Protein AF-D3DHQ6-F1 (afdb_monomer)

Solvent-accessible surface area (backbone atoms only — not comparable to full-atom values): 9045 Å² total; per-residue (Å²): 130,84,83,64,78,50,23,64,58,45,39,56,44,53,74,78,39,76,49,57,73,56,15,63,75,69,73,45,56,48,70,57,54,53,16,21,33,40,56,86,89,40,94,65,40,42,88,37,70,62,33,52,50,49,56,51,40,49,58,39,32,78,78,39,47,70,58,33,47,52,53,49,45,51,56,37,45,78,71,77,45,82,73,78,76,78,85,64,87,63,77,69,50,69,68,55,52,52,45,54,52,56,53,44,57,59,56,70,66,43,90,86,61,62,66,70,58,56,52,49,54,51,50,54,51,52,52,53,51,52,51,54,52,50,53,52,52,50,51,51,52,55,50,55,54,58,74,66,57,76,83,89,75,132

Mean predicted aligned error: 17.27 Å

Radius of gyration: 26.69 Å; Cα contacts (8 Å, |Δi|>4): 77; chains: 1; bounding box: 51×72×63 Å

pLDDT: mean 81.31, std 16.17, range [40.0, 96.75]

Organism: Hydrogenobacter thermophilus (strain DSM 6534 / IAM 12695 / TK-6) (NCBI:txid608538)

Structure (mmCIF, N/CA/C/O backbone):
data_AF-D3DHQ6-F1
#
_entry.id   AF-D3DHQ6-F1
#
loop_
_atom_site.group_PDB
_atom_site.id
_atom_site.type_symbol
_atom_site.label_atom_id
_atom_site.label_alt_id
_atom_site.label_comp_id
_atom_site.label_asym_id
_atom_site.label_entity_id
_atom_site.label_seq_id
_atom_site.pdbx_PDB_ins_code
_atom_site.Cartn_x
_atom_site.Cartn_y
_atom_site.Cartn_z
_atom_site.occupancy
_atom_site.B_iso_or_equiv
_atom_site.auth_seq_id
_atom_site.auth_comp_id
_atom_site.auth_asym_id
_atom_site.auth_atom_id
_atom_site.pdbx_PDB_model_num
ATOM 1 N N . MET A 1 1 ? 8.116 10.281 10.985 1.00 50.19 1 MET A N 1
ATOM 2 C CA . MET A 1 1 ? 7.705 8.977 10.423 1.00 50.19 1 MET A CA 1
ATOM 3 C C . MET A 1 1 ? 8.887 8.385 9.677 1.00 50.19 1 MET A C 1
ATOM 5 O O . MET A 1 1 ? 9.577 9.142 9.006 1.00 50.19 1 MET A O 1
ATOM 9 N N . ARG A 1 2 ? 9.182 7.086 9.825 1.00 53.66 2 ARG A N 1
ATOM 10 C CA . ARG A 1 2 ? 10.141 6.427 8.921 1.00 53.66 2 ARG A CA 1
ATOM 11 C C . ARG A 1 2 ? 9.488 6.396 7.539 1.00 53.66 2 ARG A C 1
ATOM 13 O O . ARG A 1 2 ? 8.354 5.935 7.445 1.00 53.66 2 ARG A O 1
ATOM 20 N N . HIS A 1 3 ? 10.152 6.919 6.512 1.00 60.72 3 HIS A N 1
ATOM 21 C CA . HIS A 1 3 ? 9.640 6.802 5.150 1.00 60.72 3 HIS A CA 1
ATOM 22 C C . HIS A 1 3 ? 9.597 5.321 4.783 1.00 60.72 3 HIS A C 1
ATOM 24 O O . HIS A 1 3 ? 10.592 4.608 4.916 1.00 60.72 3 HIS A O 1
ATOM 30 N N . THR A 1 4 ? 8.415 4.843 4.403 1.00 72.19 4 THR A N 1
ATOM 31 C CA . THR A 1 4 ? 8.266 3.463 3.942 1.00 72.19 4 THR A CA 1
ATOM 32 C C . THR A 1 4 ? 8.754 3.421 2.503 1.00 72.19 4 THR A C 1
ATOM 34 O O . THR A 1 4 ? 8.250 4.175 1.677 1.00 72.19 4 THR A O 1
ATOM 37 N N . ASN A 1 5 ? 9.743 2.575 2.215 1.00 86.69 5 ASN A N 1
ATOM 38 C CA . ASN A 1 5 ? 10.349 2.460 0.894 1.00 86.69 5 ASN A CA 1
ATOM 39 C C . ASN A 1 5 ? 9.910 1.149 0.221 1.00 86.69 5 ASN A C 1
ATOM 41 O O . ASN A 1 5 ? 10.173 0.054 0.725 1.00 86.69 5 ASN A O 1
ATOM 45 N N . PHE A 1 6 ? 9.252 1.264 -0.932 1.00 94.06 6 PHE A N 1
ATOM 46 C CA . PHE A 1 6 ? 8.752 0.140 -1.729 1.00 94.06 6 PHE A CA 1
ATOM 47 C C . PHE A 1 6 ? 9.609 -0.165 -2.968 1.00 94.06 6 PHE A C 1
ATOM 49 O O . PHE A 1 6 ? 9.185 -0.928 -3.838 1.00 94.06 6 PHE A O 1
ATOM 56 N N . SER A 1 7 ? 10.837 0.356 -3.050 1.00 93.94 7 SER A N 1
ATOM 57 C CA . SER A 1 7 ? 11.773 0.095 -4.159 1.00 93.94 7 SER A CA 1
ATOM 58 C C . SER A 1 7 ? 12.027 -1.396 -4.402 1.00 93.94 7 SER A C 1
ATOM 60 O O . SER A 1 7 ? 12.178 -1.833 -5.548 1.00 93.94 7 SER A O 1
ATOM 62 N N . TRP A 1 8 ? 11.977 -2.210 -3.343 1.00 94.25 8 TRP A N 1
ATOM 63 C CA . TRP A 1 8 ? 12.098 -3.665 -3.420 1.00 94.25 8 TRP A CA 1
ATOM 64 C C . TRP A 1 8 ? 11.022 -4.312 -4.308 1.00 94.25 8 TRP A C 1
ATOM 66 O O . TRP A 1 8 ? 11.323 -5.281 -5.004 1.00 94.25 8 TRP A O 1
ATOM 76 N N . VAL A 1 9 ? 9.797 -3.767 -4.357 1.00 95.88 9 VAL A N 1
ATOM 77 C CA . VAL A 1 9 ? 8.705 -4.285 -5.205 1.00 95.88 9 VAL A CA 1
ATOM 78 C C . VAL A 1 9 ? 9.090 -4.165 -6.676 1.00 95.88 9 VAL A C 1
ATOM 80 O O . VAL A 1 9 ? 8.954 -5.112 -7.453 1.00 95.88 9 VAL A O 1
ATOM 83 N N . PH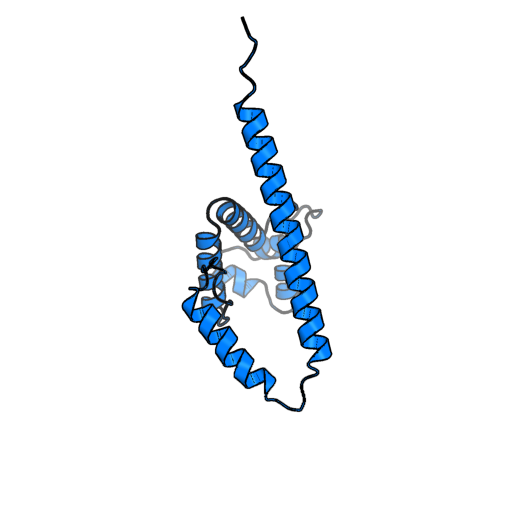E A 1 10 ? 9.621 -3.002 -7.054 1.00 95.69 10 PHE A N 1
ATOM 84 C CA . PHE A 1 10 ? 10.074 -2.732 -8.415 1.00 95.69 10 PHE A CA 1
ATOM 85 C C . PHE A 1 10 ? 11.306 -3.567 -8.754 1.00 95.69 10 PHE A C 1
ATOM 87 O O . PHE A 1 10 ? 11.374 -4.131 -9.843 1.00 95.69 10 PHE A O 1
ATOM 94 N N . ARG A 1 11 ? 12.243 -3.724 -7.814 1.00 95.50 11 ARG A N 1
ATOM 95 C CA . ARG A 1 11 ? 13.416 -4.595 -7.979 1.00 95.50 11 ARG A CA 1
ATOM 96 C C . ARG A 1 11 ? 13.016 -6.045 -8.246 1.00 95.50 11 ARG A C 1
ATOM 98 O O . ARG A 1 11 ? 13.505 -6.655 -9.194 1.00 95.50 11 ARG A O 1
ATOM 105 N N . GLU A 1 12 ? 12.086 -6.577 -7.459 1.00 96.75 12 GLU A N 1
ATOM 106 C CA . GLU A 1 12 ? 11.570 -7.937 -7.627 1.00 96.75 12 GLU A CA 1
ATOM 107 C C . GLU A 1 12 ? 10.810 -8.121 -8.943 1.00 96.75 12 GLU A C 1
ATOM 109 O O . GLU A 1 12 ? 10.980 -9.138 -9.623 1.00 96.75 12 GLU A O 1
ATOM 114 N N . PHE A 1 13 ? 10.013 -7.129 -9.343 1.00 96.38 13 PHE A N 1
ATOM 115 C CA . PHE A 1 13 ? 9.345 -7.143 -10.640 1.00 96.38 13 PHE A CA 1
ATOM 116 C C . PHE A 1 13 ? 10.362 -7.181 -11.787 1.00 96.38 13 PHE A C 1
ATOM 118 O O . PHE A 1 13 ? 10.269 -8.052 -12.654 1.00 96.38 13 PHE A O 1
ATOM 125 N N . LEU A 1 14 ? 11.362 -6.293 -11.764 1.00 96.12 14 LEU A N 1
ATOM 126 C CA . LEU A 1 14 ? 12.381 -6.173 -12.812 1.00 96.12 14 LEU A CA 1
ATOM 127 C C . LEU A 1 14 ? 13.326 -7.378 -12.881 1.00 96.12 14 LEU A C 1
ATOM 129 O O . LEU A 1 14 ? 13.849 -7.692 -13.948 1.00 96.12 14 LEU A O 1
ATOM 133 N N . ARG A 1 15 ? 13.500 -8.104 -11.771 1.00 95.94 15 ARG A N 1
ATOM 134 C CA . ARG A 1 15 ? 14.220 -9.385 -11.758 1.00 95.94 15 ARG A CA 1
ATOM 135 C C . ARG A 1 15 ? 13.514 -10.455 -12.594 1.00 95.94 15 ARG A C 1
ATOM 137 O O . ARG A 1 15 ? 14.170 -11.324 -13.160 1.00 95.94 15 ARG A O 1
ATOM 144 N N . LYS A 1 16 ? 12.179 -10.418 -12.651 1.00 96.38 16 LYS A N 1
ATOM 145 C CA . LYS A 1 16 ? 11.352 -11.450 -13.302 1.00 96.38 16 LYS A CA 1
ATOM 146 C C . LYS A 1 16 ? 10.784 -11.015 -14.652 1.00 96.38 16 LYS A C 1
ATOM 148 O O . LYS A 1 16 ? 10.389 -11.871 -15.446 1.00 96.38 16 LYS A O 1
ATOM 153 N N . LYS A 1 17 ? 10.656 -9.711 -14.896 1.00 96.12 17 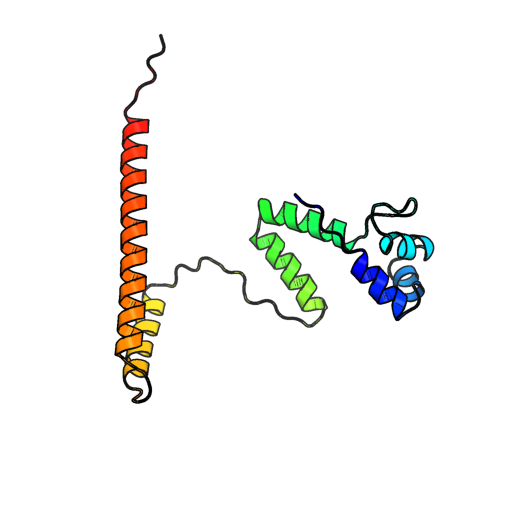LYS A N 1
ATOM 154 C CA . LYS A 1 17 ? 9.970 -9.117 -16.052 1.00 96.12 17 LYS A CA 1
ATOM 155 C C . LYS A 1 17 ? 10.724 -7.881 -16.547 1.00 96.12 17 LYS A C 1
ATOM 157 O O . LYS A 1 17 ? 11.394 -7.204 -15.785 1.00 96.12 17 LYS A O 1
ATOM 162 N N . SER A 1 18 ? 10.569 -7.559 -17.830 1.00 94.62 18 SER A N 1
ATOM 163 C CA . SER A 1 18 ? 11.038 -6.281 -18.390 1.00 94.62 18 SER A CA 1
ATOM 164 C C . SER A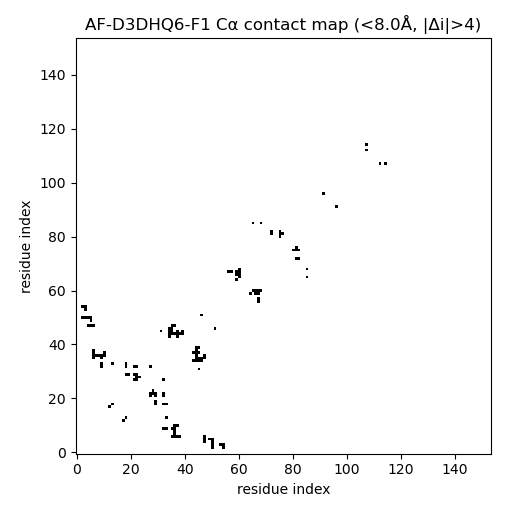 1 18 ? 10.295 -5.090 -17.749 1.00 94.62 18 SER A C 1
ATOM 166 O O . SER A 1 18 ? 9.141 -5.263 -17.354 1.00 94.62 18 SER A O 1
ATOM 168 N N . PRO A 1 19 ? 10.892 -3.881 -17.672 1.00 95.62 19 PRO A N 1
ATOM 169 C CA . PRO A 1 19 ? 10.207 -2.642 -17.262 1.00 95.62 19 PRO A CA 1
ATOM 170 C C . PRO A 1 19 ? 9.082 -2.201 -18.213 1.00 95.62 19 PRO A C 1
ATOM 172 O O . PRO A 1 19 ? 8.185 -1.458 -17.803 1.00 95.62 19 PRO A O 1
ATOM 175 N N . TYR A 1 20 ? 9.101 -2.650 -19.471 1.00 95.75 20 TYR A N 1
ATOM 176 C CA . TYR A 1 20 ? 8.184 -2.215 -20.529 1.00 95.75 20 TYR A CA 1
ATOM 177 C C . TYR A 1 20 ? 6.681 -2.276 -20.169 1.00 95.75 20 TYR A C 1
ATOM 179 O O . TYR A 1 20 ? 5.953 -1.321 -20.459 1.00 95.75 20 TYR A O 1
ATOM 187 N N . PRO A 1 21 ? 6.158 -3.328 -19.503 1.00 96.25 21 PRO A N 1
ATOM 188 C CA . PRO A 1 21 ? 4.743 -3.412 -19.141 1.00 96.25 21 PRO A CA 1
ATOM 189 C C . PRO A 1 21 ? 4.300 -2.344 -18.135 1.00 96.25 21 PRO A C 1
ATOM 191 O O . PRO A 1 21 ? 3.121 -1.992 -18.124 1.00 96.25 21 PRO A O 1
ATOM 194 N N . LEU A 1 22 ? 5.216 -1.853 -17.291 1.00 95.50 22 LEU A N 1
ATOM 195 C CA . LEU A 1 22 ? 4.962 -0.732 -16.384 1.00 95.50 22 LEU A CA 1
ATOM 196 C C . LEU A 1 22 ? 5.096 0.594 -17.132 1.00 95.50 22 LEU A C 1
ATOM 198 O O . LEU A 1 22 ? 4.210 1.437 -17.038 1.00 95.50 22 LEU A O 1
ATOM 202 N N . ALA A 1 23 ? 6.161 0.754 -17.919 1.00 95.75 23 ALA A N 1
ATOM 203 C CA . ALA A 1 23 ? 6.420 1.961 -18.701 1.00 95.75 23 ALA A CA 1
ATOM 204 C C . ALA A 1 23 ? 5.263 2.300 -19.659 1.00 95.75 23 ALA A C 1
ATOM 206 O O . ALA A 1 23 ? 4.740 3.414 -19.636 1.00 95.75 23 ALA A O 1
ATOM 207 N N . SER A 1 24 ? 4.803 1.319 -20.439 1.00 96.12 24 SER A N 1
ATOM 208 C CA . SER A 1 24 ? 3.703 1.483 -21.400 1.00 96.12 24 SER A CA 1
ATOM 209 C C . SER A 1 24 ? 2.373 1.835 -20.728 1.00 96.12 24 SER A C 1
ATOM 211 O O . SER A 1 24 ? 1.726 2.804 -21.119 1.00 96.12 24 SER A O 1
ATOM 213 N N . ARG A 1 25 ? 1.973 1.089 -19.690 1.00 95.62 25 ARG A N 1
ATOM 214 C CA . ARG A 1 25 ? 0.676 1.286 -19.018 1.00 95.62 25 ARG A CA 1
ATOM 215 C C . ARG A 1 25 ? 0.624 2.553 -18.174 1.00 95.62 25 ARG A C 1
ATOM 217 O O . ARG A 1 25 ? -0.424 3.182 -18.100 1.00 95.62 25 ARG A O 1
ATOM 224 N N . LEU A 1 26 ? 1.741 2.929 -17.553 1.00 94.56 26 LEU A N 1
ATOM 225 C CA . LEU A 1 26 ? 1.836 4.144 -16.741 1.00 94.56 26 LEU A CA 1
ATOM 226 C C . LEU A 1 26 ? 2.219 5.380 -17.566 1.00 94.56 26 LEU A C 1
ATOM 228 O O . LEU A 1 26 ? 2.309 6.469 -17.002 1.00 94.56 26 LEU A O 1
ATOM 232 N N . GLN A 1 27 ? 2.465 5.224 -18.874 1.00 95.56 27 GLN A N 1
ATOM 233 C CA . GLN A 1 27 ? 2.955 6.283 -19.764 1.00 95.56 27 GLN A CA 1
ATOM 234 C C . GLN A 1 27 ? 4.216 6.968 -19.202 1.00 95.56 27 GLN A C 1
ATOM 236 O O . GLN A 1 27 ? 4.327 8.195 -19.129 1.00 95.56 27 GLN A O 1
ATOM 241 N N . ARG A 1 28 ? 5.174 6.151 -18.752 1.00 96.12 28 ARG A N 1
ATOM 242 C CA . ARG A 1 28 ? 6.463 6.578 -18.189 1.00 96.12 28 ARG A CA 1
ATOM 243 C C . ARG A 1 28 ? 7.618 5.970 -18.974 1.00 96.12 28 ARG A C 1
ATOM 245 O O . ARG A 1 28 ? 7.452 4.984 -19.680 1.00 96.12 28 ARG A O 1
ATOM 252 N N . SER A 1 29 ? 8.808 6.551 -18.837 1.00 96.25 29 SER A N 1
ATOM 253 C CA . SER A 1 29 ? 10.018 5.977 -19.428 1.00 96.25 29 SER A CA 1
ATOM 254 C C . SER A 1 29 ? 10.511 4.782 -18.612 1.00 96.25 29 SER A C 1
ATOM 256 O O . SER A 1 29 ? 10.437 4.786 -17.384 1.00 96.25 29 SER A O 1
ATOM 258 N N . GLU A 1 30 ? 11.090 3.780 -19.276 1.00 95.88 30 GLU A N 1
ATOM 259 C CA . GLU A 1 30 ? 11.704 2.629 -18.595 1.00 95.88 30 GLU A CA 1
ATOM 260 C C . GLU A 1 30 ? 12.821 3.055 -17.635 1.00 95.88 30 GLU A C 1
ATOM 262 O O . GLU A 1 30 ? 12.952 2.493 -16.551 1.00 95.88 30 GLU A O 1
ATOM 267 N N . LYS A 1 31 ? 13.565 4.118 -17.976 1.00 95.88 31 LYS A N 1
ATOM 268 C CA . LYS A 1 31 ? 14.575 4.722 -17.094 1.00 95.88 31 LYS A CA 1
ATOM 269 C C . LYS A 1 31 ? 13.983 5.148 -15.747 1.00 95.88 31 LYS A C 1
ATOM 271 O O . LYS A 1 31 ? 14.635 4.978 -14.722 1.00 95.88 31 LYS A O 1
ATOM 276 N N . LEU A 1 32 ? 12.763 5.689 -15.741 1.00 96.25 32 LEU A N 1
ATOM 277 C CA . LEU A 1 32 ? 12.082 6.051 -14.500 1.00 96.25 32 LEU A CA 1
ATOM 278 C C . LEU A 1 32 ? 11.666 4.805 -13.706 1.00 96.25 32 LEU A C 1
ATOM 280 O O . LEU A 1 32 ? 11.808 4.798 -12.489 1.00 96.25 32 LEU A O 1
ATOM 284 N N . ILE A 1 33 ? 11.227 3.739 -14.384 1.00 96.38 33 ILE A N 1
ATOM 285 C CA . ILE A 1 33 ? 10.896 2.466 -13.725 1.00 96.38 33 ILE A CA 1
ATOM 286 C C . ILE A 1 33 ? 12.134 1.871 -13.038 1.00 96.38 33 ILE A C 1
ATOM 288 O O . ILE A 1 33 ? 12.052 1.443 -11.890 1.00 96.38 33 ILE A O 1
ATOM 292 N N . TYR A 1 34 ? 13.297 1.897 -13.698 1.00 95.94 34 TYR A N 1
ATOM 293 C CA . TYR A 1 34 ? 14.559 1.478 -13.081 1.00 95.94 34 TYR A CA 1
ATOM 294 C C . TYR A 1 34 ? 14.925 2.341 -11.877 1.00 95.94 34 TYR A C 1
ATOM 296 O O . TYR A 1 34 ? 15.317 1.803 -10.844 1.00 95.94 34 TYR A O 1
ATOM 304 N N . ALA A 1 35 ? 14.755 3.659 -11.980 1.00 96.31 35 ALA A N 1
ATOM 305 C CA . ALA A 1 35 ? 15.033 4.579 -10.884 1.00 96.31 35 ALA A CA 1
ATOM 306 C C . ALA A 1 35 ? 14.199 4.284 -9.622 1.00 96.31 35 ALA A C 1
ATOM 308 O O . ALA A 1 35 ? 14.708 4.449 -8.516 1.00 96.31 35 ALA A O 1
ATOM 309 N N . TRP A 1 36 ? 12.964 3.791 -9.777 1.00 96.12 36 TRP A N 1
ATOM 310 C CA . TRP A 1 36 ? 12.113 3.358 -8.658 1.00 96.12 36 TRP A CA 1
ATOM 311 C C . TRP A 1 36 ? 12.603 2.091 -7.949 1.00 96.12 36 TRP A C 1
ATOM 313 O O . TRP A 1 36 ? 12.191 1.833 -6.826 1.00 96.12 36 TRP A O 1
ATOM 323 N N . SER A 1 37 ? 13.468 1.292 -8.578 1.00 94.94 37 SER A N 1
ATOM 324 C CA . SER A 1 37 ? 14.028 0.067 -7.979 1.00 94.94 37 SER A CA 1
ATOM 325 C C . SER A 1 37 ? 15.341 0.279 -7.215 1.00 94.94 37 SER A C 1
ATOM 327 O O . SER A 1 37 ? 15.826 -0.642 -6.546 1.00 94.94 37 SER A O 1
ATOM 329 N N . MET A 1 38 ? 15.917 1.478 -7.333 1.00 93.94 38 MET A N 1
ATOM 330 C CA . MET A 1 38 ? 17.195 1.838 -6.724 1.00 93.94 38 MET A CA 1
ATOM 331 C C . MET A 1 38 ? 17.016 2.177 -5.243 1.00 93.94 38 MET A C 1
ATOM 333 O O . MET A 1 38 ? 16.016 2.788 -4.865 1.00 93.94 38 MET A O 1
ATOM 337 N N . ASP A 1 39 ? 18.005 1.816 -4.430 1.00 89.44 39 ASP A N 1
ATOM 338 C CA . ASP A 1 39 ? 18.091 2.218 -3.022 1.00 89.44 39 ASP A CA 1
ATOM 339 C C . ASP A 1 39 ? 18.312 3.738 -2.885 1.00 89.44 39 ASP A C 1
ATOM 341 O O . ASP A 1 39 ? 18.760 4.389 -3.829 1.00 89.44 39 ASP A O 1
ATOM 345 N N . GLU A 1 40 ? 17.959 4.32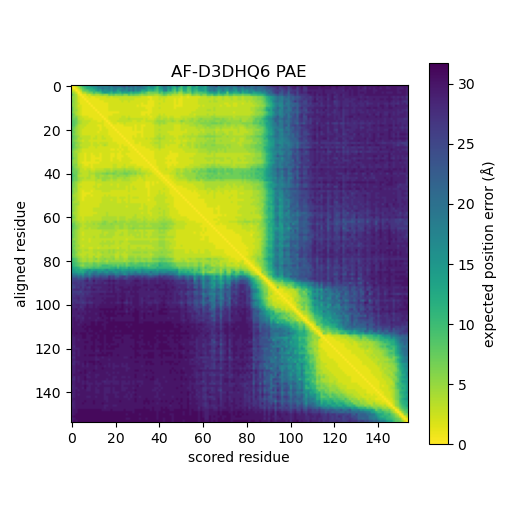3 -1.736 1.00 87.06 40 GLU A N 1
ATOM 346 C CA . GLU A 1 40 ? 17.971 5.785 -1.510 1.00 87.06 40 GLU A CA 1
ATOM 347 C C . GLU A 1 40 ? 19.361 6.430 -1.592 1.00 87.06 40 GLU A C 1
ATOM 349 O O . GLU A 1 40 ? 19.479 7.614 -1.906 1.00 87.06 40 GLU A O 1
ATOM 354 N N . ASP A 1 41 ? 20.413 5.659 -1.337 1.00 89.25 41 ASP A N 1
ATOM 355 C CA . ASP A 1 41 ? 21.814 6.061 -1.455 1.00 89.25 41 ASP A CA 1
ATOM 356 C C . ASP A 1 41 ? 22.299 6.127 -2.915 1.00 89.25 41 ASP A C 1
ATOM 358 O O . ASP A 1 41 ? 23.363 6.680 -3.204 1.00 89.25 41 ASP A O 1
ATOM 362 N N . ASN A 1 42 ? 21.515 5.608 -3.863 1.00 90.62 42 ASN A N 1
ATOM 363 C CA . ASN A 1 42 ? 21.860 5.628 -5.275 1.00 90.62 42 ASN A CA 1
ATOM 364 C C . ASN A 1 42 ? 21.581 7.008 -5.913 1.00 90.62 42 ASN A C 1
ATOM 366 O O . ASN A 1 42 ? 20.470 7.529 -5.806 1.00 90.62 42 ASN A O 1
ATOM 370 N N . PRO A 1 43 ? 22.512 7.583 -6.700 1.00 91.00 43 PRO A N 1
ATOM 371 C CA . PRO A 1 43 ? 22.321 8.894 -7.338 1.00 91.00 43 PRO A CA 1
ATOM 372 C C . PRO A 1 43 ? 21.188 8.933 -8.377 1.00 91.00 43 PRO A C 1
ATOM 374 O O . PRO A 1 43 ? 20.704 10.007 -8.739 1.00 91.00 43 PRO A O 1
ATOM 377 N N . PHE A 1 44 ? 20.761 7.775 -8.881 1.00 90.69 44 PHE A N 1
ATOM 378 C CA . PHE A 1 44 ? 19.633 7.650 -9.800 1.00 90.69 44 PHE A CA 1
ATOM 379 C C . PHE A 1 44 ? 18.323 7.314 -9.094 1.00 90.69 44 PHE A C 1
ATOM 381 O O . PHE A 1 44 ? 17.311 7.156 -9.781 1.00 90.69 44 PHE A O 1
ATOM 388 N N . HIS A 1 45 ? 18.321 7.220 -7.762 1.00 92.69 45 HIS A N 1
ATOM 389 C CA . HIS A 1 45 ? 17.116 6.976 -6.990 1.00 92.69 45 HIS A CA 1
ATOM 390 C C . HIS A 1 45 ? 16.048 8.017 -7.305 1.00 92.69 45 HIS A C 1
ATOM 392 O O . HIS A 1 45 ? 16.277 9.233 -7.324 1.00 92.69 45 HIS A O 1
ATOM 398 N N . ARG A 1 46 ? 14.841 7.519 -7.551 1.00 93.62 46 ARG A N 1
ATOM 399 C CA . ARG A 1 46 ? 13.636 8.334 -7.598 1.00 93.62 46 ARG A CA 1
ATOM 400 C C . ARG A 1 46 ? 12.613 7.678 -6.702 1.00 93.62 46 ARG A C 1
ATOM 402 O O . ARG A 1 46 ? 12.415 6.469 -6.772 1.00 93.62 46 ARG A O 1
ATOM 409 N N . ARG A 1 47 ? 11.921 8.509 -5.928 1.00 92.00 47 ARG A N 1
ATOM 410 C CA . ARG A 1 47 ? 10.826 8.062 -5.081 1.00 92.00 47 ARG A CA 1
ATOM 411 C C . ARG A 1 47 ? 9.784 7.328 -5.920 1.00 92.00 47 ARG A C 1
ATOM 413 O O . ARG A 1 47 ? 9.311 7.855 -6.933 1.00 92.00 47 ARG A O 1
ATOM 420 N N . ASP A 1 48 ? 9.460 6.114 -5.502 1.00 93.94 48 ASP A N 1
ATOM 421 C CA . ASP A 1 48 ? 8.511 5.265 -6.199 1.00 93.94 48 ASP A CA 1
ATOM 422 C C . ASP A 1 48 ? 7.054 5.648 -5.859 1.00 93.94 48 ASP A C 1
ATOM 424 O O . ASP A 1 48 ? 6.778 6.237 -4.803 1.00 93.94 48 ASP A O 1
ATOM 428 N N . PRO A 1 49 ? 6.097 5.348 -6.755 1.00 94.50 49 PRO A N 1
ATOM 429 C CA . PRO A 1 49 ? 4.709 5.748 -6.565 1.00 94.50 49 PRO A CA 1
ATOM 430 C C . PRO A 1 49 ? 4.014 5.031 -5.399 1.00 94.50 49 PRO A C 1
ATOM 432 O O . PRO A 1 49 ? 3.067 5.594 -4.854 1.00 94.50 49 PRO A O 1
ATOM 435 N N . LEU A 1 50 ? 4.461 3.838 -4.983 1.00 94.81 50 LEU A N 1
ATOM 436 C CA . LEU A 1 50 ? 3.852 3.121 -3.855 1.00 94.81 50 LEU A CA 1
ATOM 437 C C . LEU A 1 50 ? 4.231 3.779 -2.527 1.00 94.81 50 LEU A C 1
ATOM 439 O O . LEU A 1 50 ? 3.361 3.999 -1.689 1.00 94.81 50 LEU A O 1
ATOM 443 N N . SER A 1 51 ? 5.487 4.199 -2.376 1.00 93.88 51 SER A N 1
ATOM 444 C CA . SER A 1 51 ? 5.940 4.987 -1.222 1.00 93.88 51 SER A CA 1
ATOM 445 C C . SER A 1 51 ? 5.238 6.343 -1.132 1.00 93.88 51 SER A C 1
ATOM 447 O O . SER A 1 51 ? 4.986 6.854 -0.044 1.00 93.88 51 SER A O 1
ATOM 449 N N . TYR A 1 52 ? 4.917 6.966 -2.269 1.00 92.69 52 TYR A N 1
ATOM 450 C CA . TYR A 1 52 ? 4.119 8.196 -2.277 1.00 92.69 52 TYR A CA 1
ATOM 451 C C . TYR A 1 52 ? 2.653 7.942 -1.892 1.00 92.69 52 TYR A C 1
ATOM 453 O O . TYR A 1 52 ? 2.083 8.685 -1.092 1.00 92.69 52 TYR A O 1
ATOM 461 N N . ALA A 1 53 ? 2.048 6.877 -2.426 1.00 94.25 53 ALA A N 1
ATOM 462 C CA . ALA A 1 53 ? 0.677 6.496 -2.101 1.00 94.25 53 ALA A CA 1
ATOM 463 C C . ALA A 1 53 ? 0.523 6.115 -0.621 1.00 94.25 53 ALA A C 1
ATOM 465 O O . ALA A 1 53 ? -0.447 6.527 0.008 1.00 94.25 53 ALA A O 1
ATOM 466 N N . MET A 1 54 ? 1.493 5.394 -0.051 1.00 94.44 54 MET A N 1
ATOM 467 C CA . MET A 1 54 ? 1.490 5.014 1.362 1.00 94.44 54 MET A CA 1
ATOM 468 C C . MET A 1 54 ? 1.573 6.234 2.278 1.00 94.44 54 MET A C 1
ATOM 470 O O . MET A 1 54 ? 0.734 6.373 3.159 1.00 94.44 54 MET A O 1
ATOM 474 N N . ASP A 1 55 ? 2.519 7.149 2.048 1.00 93.38 55 ASP A N 1
ATOM 475 C CA . ASP A 1 55 ? 2.614 8.376 2.852 1.00 93.38 55 ASP A CA 1
ATOM 476 C C . ASP A 1 55 ? 1.326 9.212 2.741 1.00 93.38 55 ASP A C 1
ATOM 478 O O . ASP A 1 55 ? 0.850 9.753 3.735 1.00 93.38 55 ASP A O 1
ATOM 482 N N . THR A 1 56 ? 0.713 9.263 1.553 1.00 93.81 56 THR A N 1
ATOM 483 C CA . THR A 1 56 ? -0.582 9.935 1.355 1.00 93.81 56 THR A CA 1
ATOM 484 C C . THR A 1 56 ? -1.693 9.267 2.169 1.00 93.81 56 THR A C 1
ATOM 486 O O . THR A 1 56 ? -2.452 9.950 2.855 1.00 93.81 56 THR A O 1
ATOM 489 N N . LEU A 1 57 ? -1.786 7.935 2.126 1.00 94.62 57 LEU A N 1
ATOM 490 C CA . LEU A 1 57 ? -2.768 7.173 2.900 1.00 94.62 57 LEU A CA 1
ATOM 491 C C . LEU A 1 57 ? -2.538 7.294 4.407 1.00 94.62 57 LEU A C 1
ATOM 493 O O . LEU A 1 57 ? -3.517 7.348 5.142 1.00 94.62 57 LEU A O 1
ATOM 497 N N . LEU A 1 58 ? -1.286 7.377 4.864 1.00 94.00 58 LEU A N 1
ATOM 498 C CA . LEU A 1 58 ? -0.955 7.614 6.269 1.00 94.00 58 LEU A CA 1
ATOM 499 C C . LEU A 1 58 ? -1.457 8.982 6.735 1.00 94.00 58 LEU A C 1
ATOM 501 O O . LEU A 1 58 ? -2.125 9.050 7.760 1.00 94.00 58 LEU A O 1
ATOM 505 N N . ILE A 1 59 ? -1.224 10.042 5.955 1.00 93.69 59 ILE A N 1
ATOM 506 C CA . ILE A 1 59 ? -1.746 11.383 6.266 1.00 93.69 59 ILE A CA 1
ATOM 507 C C . ILE A 1 59 ? -3.280 11.362 6.332 1.00 93.69 59 ILE A C 1
ATOM 509 O O . ILE A 1 59 ? -3.872 11.910 7.257 1.00 93.69 59 ILE A O 1
ATOM 513 N N . ILE A 1 60 ? -3.944 10.703 5.375 1.00 93.62 60 ILE A N 1
ATOM 514 C CA . ILE A 1 60 ? -5.408 10.558 5.410 1.00 93.62 60 ILE A CA 1
ATOM 515 C C . ILE A 1 60 ? -5.832 9.770 6.650 1.00 93.62 60 ILE A C 1
ATOM 517 O O . ILE A 1 60 ? -6.783 10.167 7.309 1.00 93.62 60 ILE A O 1
ATOM 521 N N . HIS A 1 61 ? -5.135 8.688 6.990 1.00 92.50 61 HIS A N 1
ATOM 522 C CA . HIS A 1 61 ? -5.466 7.843 8.133 1.00 92.50 61 HIS A CA 1
ATOM 523 C C . HIS A 1 61 ? -5.367 8.593 9.465 1.00 92.50 61 HIS A C 1
ATOM 525 O O . HIS A 1 61 ? -6.228 8.415 10.322 1.00 92.50 61 HIS A O 1
ATOM 531 N N . GLU A 1 62 ? -4.368 9.462 9.622 1.00 93.62 62 GLU A N 1
ATOM 532 C CA . GLU A 1 62 ? -4.204 10.289 10.824 1.00 93.62 62 GLU A CA 1
ATOM 533 C C . GLU A 1 62 ? -5.385 11.239 11.065 1.00 93.62 62 GLU A C 1
ATOM 535 O O . GLU A 1 62 ? -5.693 11.561 12.213 1.00 93.62 62 GLU A O 1
ATOM 540 N N . HIS A 1 63 ? -6.059 11.680 10.001 1.00 92.56 63 HIS A N 1
ATOM 541 C CA . HIS A 1 63 ? -7.163 12.637 10.088 1.00 92.56 63 HIS A CA 1
ATOM 542 C C . HIS A 1 63 ? -8.555 12.007 9.915 1.00 92.56 63 HIS A C 1
ATOM 544 O O . HIS A 1 63 ? -9.524 12.525 10.465 1.00 92.56 63 HIS A O 1
ATOM 550 N N . MET A 1 64 ? -8.664 10.933 9.131 1.00 92.75 64 MET A N 1
ATOM 551 C CA . MET A 1 64 ? -9.902 10.271 8.699 1.00 92.75 64 MET A CA 1
ATOM 552 C C . MET A 1 64 ? -9.640 8.771 8.433 1.00 92.75 64 MET A C 1
ATOM 554 O O . MET A 1 64 ? -9.538 8.334 7.274 1.00 92.75 64 MET A O 1
ATOM 558 N N . PRO A 1 65 ? -9.487 7.952 9.485 1.00 89.31 65 PRO A N 1
ATOM 559 C CA . PRO A 1 65 ? -9.058 6.559 9.360 1.00 89.31 65 PRO A CA 1
ATOM 560 C C . PRO A 1 65 ? -10.057 5.678 8.592 1.00 89.31 65 PRO A C 1
ATOM 562 O O . PRO A 1 65 ? -9.644 4.797 7.833 1.00 89.31 65 PRO A O 1
ATOM 565 N N . GLU A 1 66 ? -11.356 5.961 8.687 1.00 90.62 66 GLU A N 1
ATOM 566 C CA . GLU A 1 66 ? -12.412 5.290 7.927 1.00 90.62 66 GLU A CA 1
ATOM 567 C C . GLU A 1 66 ? -12.299 5.540 6.416 1.00 90.62 66 GLU A C 1
ATOM 569 O O . GLU A 1 66 ? -12.572 4.644 5.611 1.00 90.62 66 GLU A O 1
ATOM 574 N N . LEU A 1 67 ? -11.865 6.739 6.013 1.00 92.75 67 LEU A N 1
ATOM 575 C CA . LEU A 1 67 ? -11.661 7.078 4.607 1.00 92.75 67 LEU A CA 1
ATOM 576 C C . LEU A 1 67 ? -10.422 6.369 4.052 1.00 92.75 67 LEU A C 1
ATOM 578 O O . LEU A 1 67 ? -10.481 5.798 2.961 1.00 92.75 67 LEU A O 1
ATOM 582 N N . ALA A 1 68 ? -9.330 6.345 4.823 1.00 92.94 68 ALA A N 1
ATOM 583 C CA . ALA A 1 68 ? -8.132 5.585 4.472 1.00 92.94 68 ALA A CA 1
ATOM 584 C C . ALA A 1 68 ? -8.442 4.087 4.321 1.00 92.94 68 ALA A C 1
ATOM 586 O O . ALA A 1 68 ? -8.009 3.458 3.354 1.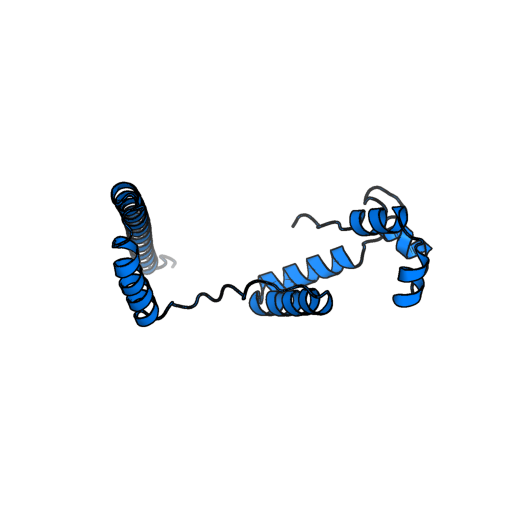00 92.94 68 ALA A O 1
ATOM 587 N N . TYR A 1 69 ? -9.252 3.526 5.223 1.00 91.75 69 TYR A N 1
ATOM 588 C CA . TYR A 1 69 ? -9.680 2.135 5.124 1.00 91.75 69 TYR A CA 1
ATOM 589 C C . TYR A 1 69 ? -10.534 1.870 3.877 1.00 91.75 69 TYR A C 1
ATOM 591 O O . TYR A 1 69 ? -10.288 0.892 3.175 1.00 91.75 69 TYR A O 1
ATOM 599 N N . ARG A 1 70 ? -11.501 2.738 3.544 1.00 93.19 70 ARG A N 1
ATOM 600 C CA . ARG A 1 70 ? -12.296 2.584 2.308 1.00 93.19 70 ARG A CA 1
ATOM 601 C C . ARG A 1 70 ? -11.418 2.603 1.058 1.00 93.19 70 ARG A C 1
ATOM 603 O O . ARG A 1 70 ? -11.623 1.785 0.164 1.00 93.19 70 ARG A O 1
ATOM 610 N N . ALA A 1 71 ? -10.422 3.488 1.015 1.00 94.75 71 ALA A N 1
ATOM 611 C CA . ALA A 1 71 ? -9.462 3.535 -0.084 1.00 94.75 71 ALA A CA 1
ATOM 612 C C . ALA A 1 71 ? -8.650 2.230 -0.185 1.00 94.75 71 ALA A C 1
ATOM 614 O O . ALA A 1 71 ? -8.513 1.671 -1.274 1.00 94.75 71 ALA A O 1
ATOM 615 N N . LEU A 1 72 ? -8.169 1.697 0.945 1.00 94.25 72 LEU A N 1
ATOM 616 C CA . LEU A 1 72 ? -7.493 0.395 0.989 1.00 94.25 72 LEU A CA 1
ATOM 617 C C . LEU A 1 72 ? -8.414 -0.740 0.529 1.00 94.25 72 LEU A C 1
ATOM 619 O O . LEU A 1 72 ? -8.005 -1.567 -0.284 1.00 94.25 72 LEU A O 1
ATOM 623 N N . GLN A 1 73 ? -9.663 -0.762 0.991 1.00 93.69 73 GLN A N 1
ATOM 624 C CA . GLN A 1 73 ? -10.653 -1.760 0.596 1.00 93.69 73 GLN A CA 1
ATOM 625 C C . GLN A 1 73 ? -10.902 -1.739 -0.915 1.00 93.69 73 GLN A C 1
ATOM 627 O O . GLN A 1 73 ? -10.979 -2.800 -1.536 1.00 93.69 73 GLN A O 1
ATOM 632 N N . GLU A 1 74 ? -10.975 -0.556 -1.527 1.00 94.31 74 GLU A N 1
ATOM 633 C CA . GLU A 1 74 ? -11.121 -0.424 -2.976 1.00 94.31 74 GLU A CA 1
ATOM 634 C C . GLU A 1 74 ? -9.883 -0.937 -3.731 1.00 94.31 74 GLU A C 1
ATOM 636 O O . GLU A 1 74 ? -10.028 -1.689 -4.698 1.00 94.31 74 GLU A O 1
ATOM 641 N N . ILE A 1 75 ? -8.670 -0.592 -3.280 1.00 94.38 75 ILE A N 1
ATOM 642 C CA . ILE A 1 75 ? -7.412 -1.083 -3.876 1.00 94.38 75 ILE A CA 1
ATOM 643 C C . ILE A 1 75 ? -7.366 -2.614 -3.839 1.00 94.38 75 ILE A C 1
ATOM 645 O O . ILE A 1 75 ? -7.103 -3.261 -4.853 1.00 94.38 75 ILE A O 1
ATOM 649 N N . VAL A 1 76 ? -7.643 -3.188 -2.672 1.00 93.94 76 VAL A N 1
ATOM 650 C CA . VAL A 1 76 ? -7.576 -4.629 -2.414 1.00 93.94 76 VAL A CA 1
ATOM 651 C C . VAL A 1 76 ? -8.658 -5.370 -3.215 1.00 93.94 76 VAL A C 1
ATOM 653 O O . VAL A 1 76 ? -8.352 -6.365 -3.872 1.00 93.94 76 VAL A O 1
ATOM 656 N N . SER A 1 77 ? -9.876 -4.823 -3.282 1.00 93.56 77 SER A N 1
ATOM 657 C CA . SER A 1 77 ? -10.980 -5.352 -4.097 1.00 93.56 77 SER A CA 1
ATOM 658 C C . SER A 1 77 ? -10.643 -5.393 -5.592 1.00 93.56 77 SER A C 1
ATOM 660 O O . SER A 1 77 ? -10.842 -6.418 -6.247 1.00 93.56 77 SER A O 1
ATOM 662 N N . ARG A 1 78 ? -10.033 -4.329 -6.140 1.00 93.50 78 ARG A N 1
ATOM 663 C CA . ARG A 1 78 ? -9.583 -4.295 -7.548 1.00 93.50 78 ARG A CA 1
ATOM 664 C C . ARG A 1 78 ? -8.511 -5.340 -7.868 1.00 93.50 78 ARG A C 1
ATOM 666 O O . ARG A 1 78 ? -8.349 -5.706 -9.030 1.00 93.50 78 ARG A O 1
ATOM 673 N N . LEU A 1 79 ? -7.783 -5.809 -6.857 1.00 93.62 79 LEU A N 1
ATOM 674 C CA . LEU A 1 79 ? -6.779 -6.866 -6.973 1.00 93.62 79 LEU A CA 1
ATOM 675 C C . LEU A 1 79 ? -7.347 -8.273 -6.699 1.00 93.62 79 LEU A C 1
ATOM 677 O O . LEU A 1 79 ? -6.600 -9.244 -6.786 1.00 93.62 79 LEU A O 1
ATOM 681 N N . GLY A 1 80 ? -8.647 -8.397 -6.406 1.00 93.12 80 GLY A N 1
ATOM 682 C CA . GLY A 1 80 ? -9.319 -9.674 -6.134 1.00 93.12 80 GLY A CA 1
ATOM 683 C C . GLY A 1 80 ? -9.197 -10.165 -4.689 1.00 93.12 80 GLY A C 1
ATOM 684 O O . GLY A 1 80 ? -9.548 -11.305 -4.395 1.00 93.12 80 GLY A O 1
ATOM 685 N N . TYR A 1 81 ? -8.707 -9.323 -3.785 1.00 93.00 81 TYR A N 1
ATOM 686 C CA . TYR A 1 81 ? -8.576 -9.630 -2.366 1.00 93.00 81 TYR A CA 1
ATOM 687 C C . TYR A 1 81 ? -9.747 -9.031 -1.569 1.00 93.00 81 TYR A C 1
ATOM 689 O O . TYR A 1 81 ? -10.433 -8.112 -2.023 1.00 93.00 81 TYR A O 1
ATOM 697 N N . ARG A 1 82 ? -9.952 -9.511 -0.338 1.00 89.75 82 ARG A N 1
ATOM 698 C CA . ARG A 1 82 ? -10.960 -8.987 0.592 1.00 89.75 82 ARG A CA 1
ATOM 699 C C . ARG A 1 82 ? -10.296 -8.624 1.916 1.00 89.75 82 ARG A C 1
ATOM 701 O O . ARG A 1 82 ? -9.659 -9.474 2.524 1.00 89.75 82 ARG A O 1
ATOM 708 N N . LEU A 1 83 ? -10.460 -7.374 2.348 1.00 85.12 83 LEU A N 1
ATOM 709 C CA . LEU A 1 83 ? -10.112 -6.971 3.711 1.00 85.12 83 LEU A CA 1
ATOM 710 C C . LEU A 1 83 ? -11.209 -7.414 4.680 1.00 85.12 83 LEU A C 1
ATOM 712 O O . LEU A 1 83 ? -12.395 -7.401 4.332 1.00 85.12 83 LEU A O 1
ATOM 716 N N . GLU A 1 84 ? -10.807 -7.761 5.900 1.00 83.56 84 GLU A N 1
ATOM 717 C CA . GLU A 1 84 ? -11.732 -7.848 7.028 1.00 83.56 84 GLU A CA 1
ATOM 718 C C . GLU A 1 84 ? -12.416 -6.500 7.235 1.00 83.56 84 GLU A C 1
ATOM 720 O O . GLU A 1 84 ? -11.750 -5.485 7.019 1.00 83.56 84 GLU A O 1
ATOM 725 N N . PRO A 1 85 ? -13.708 -6.471 7.617 1.00 77.38 85 PRO A N 1
ATOM 726 C CA . PRO A 1 85 ? -14.461 -5.236 7.809 1.00 77.38 85 PRO A CA 1
ATOM 727 C C . PRO A 1 85 ? -13.698 -4.241 8.679 1.00 77.38 85 PRO A C 1
ATOM 729 O O . PRO A 1 85 ? -13.010 -4.647 9.613 1.00 77.38 85 PRO A O 1
ATOM 732 N N . TYR A 1 86 ? -13.840 -2.942 8.386 1.00 72.81 86 TYR A N 1
ATOM 733 C CA . TYR A 1 86 ? -13.260 -1.908 9.239 1.00 72.81 86 TYR A CA 1
ATOM 734 C C . TYR A 1 86 ? -13.675 -2.204 10.678 1.00 72.81 86 TYR A C 1
ATOM 736 O O . TYR A 1 86 ? -14.877 -2.422 10.885 1.00 72.81 86 TYR A O 1
ATOM 744 N N . PRO A 1 87 ? -12.743 -2.214 11.648 1.00 65.44 87 PRO A N 1
ATOM 745 C CA . PRO A 1 87 ? -13.102 -2.261 13.049 1.00 65.44 87 PRO A CA 1
ATOM 746 C C . PRO A 1 87 ? -13.805 -0.943 13.367 1.00 65.44 87 PRO A C 1
ATOM 748 O O . PRO A 1 87 ? -13.217 0.029 13.829 1.00 65.44 87 PRO A O 1
ATOM 751 N N . ALA A 1 88 ? -15.093 -0.884 13.045 1.00 60.19 88 ALA A N 1
ATOM 752 C CA . ALA A 1 88 ? -15.984 -0.011 13.751 1.00 60.19 88 ALA A CA 1
ATOM 753 C C . ALA A 1 88 ? -15.901 -0.484 15.199 1.00 60.19 88 ALA A C 1
ATOM 755 O O . ALA A 1 88 ? -16.079 -1.675 15.464 1.00 60.19 88 ALA A O 1
ATOM 756 N N . GLU A 1 89 ? -15.662 0.435 16.128 1.00 50.38 89 GLU A N 1
ATOM 757 C CA . GLU A 1 89 ? -16.211 0.291 17.469 1.00 50.38 89 GLU A CA 1
ATOM 758 C C . GLU A 1 89 ? -17.735 0.183 17.297 1.00 50.38 89 GLU A C 1
ATOM 760 O O . GLU A 1 89 ? -18.485 1.144 17.441 1.00 50.38 89 GLU A O 1
ATOM 765 N N . ARG A 1 90 ? -18.220 -0.984 16.866 1.00 49.56 90 ARG A N 1
ATOM 766 C CA . ARG A 1 90 ? -19.582 -1.375 17.146 1.00 49.56 90 ARG A CA 1
ATOM 767 C C . ARG A 1 90 ? -19.568 -1.530 18.651 1.00 49.56 90 ARG A C 1
ATOM 769 O O . ARG A 1 90 ? -18.957 -2.459 19.170 1.00 49.56 90 ARG A O 1
ATOM 776 N N . GLU A 1 91 ? -20.224 -0.606 19.344 1.00 47.66 91 GLU A N 1
ATOM 777 C CA . GLU A 1 91 ? -20.934 -0.991 20.553 1.00 47.66 91 GLU A CA 1
ATOM 778 C C . GLU A 1 91 ? -21.738 -2.227 20.158 1.00 47.66 91 GLU A C 1
ATOM 780 O O . GLU A 1 91 ? -22.738 -2.117 19.446 1.00 47.66 91 GLU A O 1
ATOM 785 N N . VAL A 1 92 ? -21.222 -3.411 20.491 1.00 52.72 92 VAL A N 1
ATOM 786 C CA . VAL A 1 92 ? -21.959 -4.653 20.308 1.00 52.72 92 VAL A CA 1
ATOM 787 C C . VAL A 1 92 ? -23.228 -4.435 21.124 1.00 52.72 92 VAL A C 1
ATOM 789 O O . VAL A 1 92 ? -23.128 -4.198 22.335 1.00 52.72 92 VAL A O 1
ATOM 792 N N . PRO A 1 93 ? -24.416 -4.380 20.492 1.00 59.59 93 PRO A N 1
ATOM 793 C CA . PRO A 1 93 ? -25.647 -4.151 21.217 1.00 59.59 93 PRO A CA 1
ATOM 794 C C . PRO A 1 93 ? -25.704 -5.161 22.353 1.00 59.59 93 PRO A C 1
ATOM 796 O O . PRO A 1 93 ? -25.436 -6.339 22.133 1.00 59.59 93 PRO A O 1
ATOM 799 N N . PHE A 1 94 ? -26.088 -4.736 23.555 1.00 54.12 94 PHE A N 1
ATOM 800 C CA . PHE A 1 94 ? -26.182 -5.643 24.705 1.00 54.12 94 PHE A CA 1
ATOM 801 C C . PHE A 1 94 ? -26.982 -6.918 24.380 1.00 54.12 94 PHE A C 1
ATOM 803 O O . PHE A 1 94 ? -26.710 -7.980 24.911 1.00 54.12 94 PHE A O 1
ATOM 810 N N . LYS A 1 95 ? -27.926 -6.835 23.436 1.00 62.03 95 LYS A N 1
ATOM 811 C CA . LYS A 1 95 ? -28.691 -7.970 22.916 1.00 62.03 95 LYS A CA 1
ATOM 812 C C . LYS A 1 95 ? -27.867 -8.984 22.103 1.00 62.03 95 LYS A C 1
ATOM 814 O O . LYS A 1 95 ? -28.171 -10.166 22.178 1.00 62.03 95 LYS A O 1
ATOM 819 N N . GLU A 1 96 ? -26.878 -8.543 21.327 1.00 65.62 96 GLU A N 1
ATOM 820 C CA . GLU A 1 96 ? -25.924 -9.432 20.643 1.00 65.62 96 GLU A CA 1
ATOM 821 C C . GLU A 1 96 ? -24.960 -10.055 21.658 1.00 65.62 96 GLU A C 1
ATOM 823 O O . GLU A 1 96 ? -24.774 -11.261 21.613 1.00 65.62 96 GLU A O 1
ATOM 828 N N . ILE A 1 97 ? -24.499 -9.292 22.660 1.00 62.44 97 ILE A N 1
ATOM 829 C CA . ILE A 1 97 ? -23.710 -9.827 23.789 1.00 62.44 97 ILE A CA 1
ATOM 830 C C . ILE A 1 97 ? -24.501 -10.897 24.555 1.00 62.44 97 ILE A C 1
ATOM 832 O O . ILE A 1 97 ? -23.981 -11.960 24.856 1.00 62.44 97 ILE A O 1
ATOM 836 N N . LEU A 1 98 ? -25.778 -10.643 24.859 1.00 58.84 98 LEU A N 1
ATOM 837 C CA . LEU A 1 98 ? -26.646 -11.622 25.518 1.00 58.84 98 LEU A CA 1
ATOM 838 C C . LEU A 1 98 ? -26.865 -12.870 24.664 1.00 58.84 98 LEU A C 1
ATOM 840 O O . LEU A 1 98 ? -27.017 -13.953 25.214 1.00 58.84 98 LEU A O 1
ATOM 844 N N . LYS A 1 99 ? -26.905 -12.721 23.337 1.00 69.12 99 LYS A N 1
ATOM 845 C CA . LYS A 1 99 ? -27.038 -13.854 22.428 1.00 69.12 99 LYS A CA 1
ATOM 846 C C . LYS A 1 99 ? -25.747 -14.670 22.387 1.00 69.12 99 LYS A C 1
ATOM 848 O O . LYS A 1 99 ? -25.823 -15.873 22.536 1.00 69.12 99 LYS A O 1
ATOM 853 N N . GLU A 1 100 ? -24.590 -14.023 22.284 1.00 62.28 100 GLU A N 1
ATOM 854 C CA . GLU A 1 100 ? -23.285 -14.691 22.369 1.00 62.28 100 GLU A CA 1
ATOM 855 C C . GLU A 1 100 ? -23.076 -15.378 23.726 1.00 62.28 100 GLU A C 1
ATOM 857 O O . GLU A 1 100 ? -22.537 -16.474 23.766 1.00 62.28 100 GLU A O 1
ATOM 862 N N . LEU A 1 101 ? -23.560 -14.794 24.829 1.00 59.28 101 LEU A N 1
ATOM 863 C CA . LEU A 1 101 ? -23.549 -15.438 26.150 1.00 59.28 101 LEU A CA 1
ATOM 864 C C . LEU A 1 101 ? -24.493 -16.647 26.227 1.00 59.28 101 LEU A C 1
ATOM 866 O O . LEU A 1 101 ? -24.158 -17.641 26.860 1.00 59.28 101 LEU A O 1
ATOM 870 N N . ASN A 1 102 ? -25.659 -16.571 25.587 1.00 61.06 102 ASN A N 1
ATOM 871 C CA . ASN A 1 102 ? -26.615 -17.677 25.530 1.00 61.06 102 ASN A CA 1
ATOM 872 C C . ASN A 1 102 ? -26.138 -18.799 24.585 1.00 61.06 102 ASN A C 1
ATOM 874 O O . ASN A 1 102 ? -26.389 -19.970 24.838 1.00 61.06 102 ASN A O 1
ATOM 878 N N . ASP A 1 103 ? -25.417 -18.448 23.521 1.00 59.44 103 ASP A N 1
ATOM 879 C CA . ASP A 1 103 ? -24.768 -19.396 22.612 1.00 59.44 103 ASP A CA 1
ATOM 880 C C . ASP A 1 103 ? -23.496 -19.995 23.274 1.00 59.44 103 ASP A C 1
ATOM 882 O O . ASP A 1 103 ? -23.147 -21.148 23.034 1.00 59.44 103 ASP A O 1
ATOM 886 N N . ALA A 1 104 ? -22.832 -19.262 24.181 1.00 56.00 104 ALA A N 1
ATOM 887 C CA . ALA A 1 104 ? -21.763 -19.784 25.039 1.00 56.00 104 ALA A CA 1
ATOM 888 C C . ALA A 1 104 ? -22.285 -20.754 26.116 1.00 56.00 104 ALA A C 1
ATOM 890 O O . ALA A 1 104 ? -21.587 -21.704 26.457 1.00 56.00 104 ALA A O 1
ATOM 891 N N . GLU A 1 105 ? -23.517 -20.577 26.611 1.00 53.06 105 GLU A N 1
ATOM 892 C CA . GLU A 1 105 ? -24.193 -21.589 27.441 1.00 53.06 105 GLU A CA 1
ATOM 893 C C . GLU A 1 105 ? -24.370 -22.921 26.695 1.00 53.06 105 GLU A C 1
ATOM 895 O O . GLU A 1 105 ? -24.229 -23.967 27.318 1.00 53.06 105 GLU A O 1
ATOM 900 N N . GLU A 1 106 ? -24.608 -22.908 25.376 1.00 53.97 106 GLU A N 1
ATOM 901 C CA . GLU A 1 106 ? -24.623 -24.126 24.546 1.00 53.97 106 GLU A CA 1
ATOM 902 C C . GLU A 1 106 ? -23.218 -24.729 24.356 1.00 53.97 106 GLU A C 1
ATOM 904 O O . GLU A 1 106 ? -23.083 -25.950 24.332 1.00 53.97 106 GLU A O 1
ATOM 909 N N . ALA A 1 107 ? -22.166 -23.905 24.280 1.00 51.84 107 ALA A N 1
ATOM 910 C CA . ALA A 1 107 ? -20.775 -24.368 24.177 1.00 51.84 107 ALA A CA 1
ATOM 911 C C . ALA A 1 107 ? -20.215 -24.943 25.496 1.00 51.84 107 ALA A C 1
ATOM 913 O O . ALA A 1 107 ? -19.346 -25.809 25.468 1.00 51.84 107 ALA A O 1
ATOM 914 N N . LEU A 1 108 ? -20.743 -24.520 26.651 1.00 48.78 108 LEU A N 1
ATOM 915 C CA . LEU A 1 108 ? -20.430 -25.099 27.969 1.00 48.78 108 LEU A CA 1
ATOM 916 C C . LEU A 1 108 ? -21.022 -26.510 28.174 1.00 48.78 108 LEU A C 1
ATOM 918 O O . LEU A 1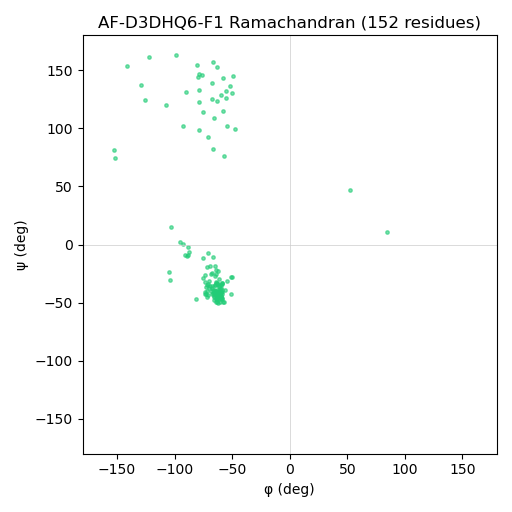 108 ? -20.739 -27.149 29.187 1.00 48.78 108 LEU A O 1
ATOM 922 N N . VAL A 1 109 ? -21.860 -26.989 27.245 1.00 53.81 109 VAL A N 1
ATOM 923 C CA . VAL A 1 109 ? -22.410 -28.359 27.228 1.00 53.81 109 VAL A CA 1
ATOM 924 C C . VAL A 1 109 ? -21.482 -29.331 26.481 1.00 53.81 109 VAL A C 1
ATOM 926 O O . VAL A 1 109 ? -21.703 -30.540 26.528 1.00 53.81 109 VAL A O 1
ATOM 929 N N . ASP A 1 110 ? -20.443 -28.831 25.807 1.00 51.41 110 ASP A N 1
ATOM 930 C CA . ASP A 1 110 ? -19.484 -29.662 2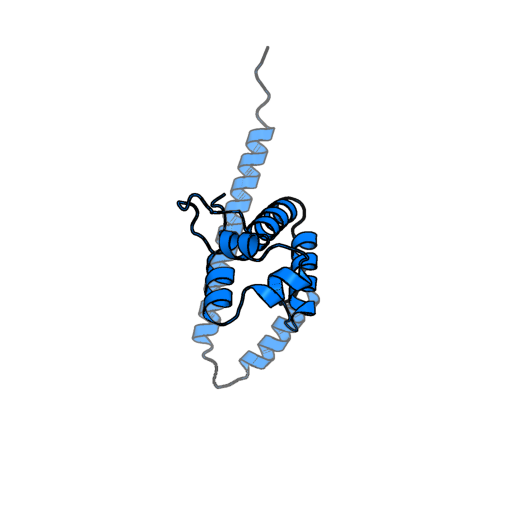5.080 1.00 51.41 110 ASP A CA 1
ATOM 931 C C . ASP A 1 110 ? -18.526 -30.361 26.066 1.00 51.41 110 ASP A C 1
ATOM 933 O O . ASP A 1 110 ? -17.753 -29.713 26.772 1.00 51.41 110 ASP A O 1
ATOM 937 N N . GLU A 1 111 ? -18.593 -31.696 26.146 1.00 55.59 111 GLU A N 1
ATOM 938 C CA . GLU A 1 111 ? -17.847 -32.517 27.122 1.00 55.59 111 GLU A CA 1
ATOM 939 C C . GLU A 1 111 ? -16.317 -32.492 26.907 1.00 55.59 111 GLU A C 1
ATOM 941 O O . GLU A 1 111 ? -15.568 -32.943 27.776 1.00 55.59 111 GLU A O 1
ATOM 946 N N . ASP A 1 112 ? -15.854 -31.947 25.776 1.00 58.03 112 ASP A N 1
ATOM 947 C CA . ASP A 1 112 ? -14.438 -31.836 25.405 1.00 58.03 112 ASP A CA 1
ATOM 948 C C . ASP A 1 112 ? -13.764 -30.530 25.891 1.00 58.03 112 ASP A C 1
ATOM 950 O O . ASP A 1 112 ? -12.535 -30.420 25.824 1.00 58.03 112 ASP A O 1
ATOM 954 N N . ASN A 1 113 ? -14.522 -29.548 26.404 1.00 56.53 113 ASN A N 1
ATOM 955 C CA . ASN A 1 113 ? -13.974 -28.277 26.899 1.00 56.53 113 ASN A CA 1
ATOM 956 C C . ASN A 1 113 ? -13.616 -28.337 28.394 1.00 56.53 113 ASN A C 1
ATOM 958 O O . ASN A 1 113 ? -14.407 -28.741 29.249 1.00 56.53 113 ASN A O 1
ATOM 962 N N . SER A 1 114 ? -12.407 -27.884 28.738 1.00 68.06 114 SER A N 1
ATOM 963 C CA . SER A 1 114 ? -11.974 -27.780 30.133 1.00 68.06 114 SER A CA 1
ATOM 964 C C . SER A 1 114 ? -12.572 -26.533 30.782 1.00 68.06 114 SER A C 1
ATOM 966 O O . SER A 1 114 ? -12.024 -25.437 30.683 1.00 68.06 114 SER A O 1
ATOM 968 N N . ILE A 1 115 ? -13.664 -26.720 31.525 1.00 63.97 115 ILE A N 1
ATOM 969 C CA . ILE A 1 115 ? -14.341 -25.676 32.318 1.00 63.97 115 ILE A CA 1
ATOM 970 C C . ILE A 1 115 ? -13.359 -24.904 33.229 1.00 63.97 115 ILE A C 1
ATOM 972 O O . ILE A 1 115 ? -13.580 -23.736 33.548 1.00 63.97 115 ILE A O 1
ATOM 976 N N . GLU A 1 116 ? -12.260 -25.538 33.650 1.00 68.94 116 GLU A N 1
ATOM 977 C CA . GLU A 1 116 ? -11.207 -24.914 34.461 1.00 68.94 116 GLU A CA 1
ATOM 978 C C . GLU A 1 116 ? -10.397 -23.858 33.690 1.00 68.94 116 GLU A C 1
ATOM 980 O O . GLU A 1 116 ? -10.006 -22.843 34.273 1.00 68.94 116 GLU A O 1
ATOM 985 N N . GLU A 1 117 ? -10.149 -24.069 32.395 1.00 68.75 117 GLU A N 1
ATOM 986 C CA . GLU A 1 117 ? -9.463 -23.091 31.542 1.00 68.75 117 GLU A CA 1
ATOM 987 C C . GLU A 1 117 ? -10.388 -21.914 31.220 1.00 68.75 117 GLU A C 1
ATOM 989 O O . GLU A 1 117 ? -9.980 -20.762 31.380 1.00 68.75 117 GLU A O 1
ATOM 994 N N . ASP A 1 118 ? -11.657 -22.192 30.918 1.00 68.62 118 ASP A N 1
ATOM 995 C CA . ASP A 1 118 ? -12.668 -21.160 30.662 1.00 68.62 118 ASP A CA 1
ATOM 996 C C . ASP A 1 118 ? -12.875 -20.249 31.886 1.00 68.62 118 ASP A C 1
ATOM 998 O O . ASP A 1 118 ? -12.910 -19.020 31.774 1.00 68.62 118 ASP A O 1
ATOM 1002 N N . LEU A 1 119 ? -12.945 -20.828 33.092 1.00 73.00 119 LEU A N 1
ATOM 1003 C CA . LEU A 1 119 ? -13.024 -20.068 34.346 1.00 73.00 119 LEU A CA 1
ATOM 1004 C C . LEU A 1 119 ? -11.823 -19.140 34.531 1.00 73.00 119 LEU A C 1
ATOM 1006 O O . LEU A 1 119 ? -11.981 -17.993 34.959 1.00 73.00 119 LEU A O 1
ATOM 1010 N N . LYS A 1 120 ? -10.626 -19.614 34.186 1.00 77.62 120 LYS A N 1
ATOM 1011 C CA . LYS A 1 120 ? -9.397 -18.834 34.304 1.00 77.62 120 LYS A CA 1
ATOM 1012 C C . LYS A 1 120 ? -9.382 -17.653 33.332 1.00 77.62 120 LYS A C 1
ATOM 1014 O O . LYS A 1 120 ? -9.028 -16.544 33.735 1.00 77.62 120 LYS A O 1
ATOM 1019 N N . GLU A 1 121 ? -9.808 -17.853 32.087 1.00 73.44 121 GLU A N 1
ATOM 1020 C CA . GLU A 1 121 ? -9.914 -16.767 31.104 1.00 73.44 121 GLU A CA 1
ATOM 1021 C C . GLU A 1 121 ? -10.921 -15.696 31.547 1.00 73.44 121 GLU A C 1
ATOM 1023 O O . GLU A 1 121 ? -10.654 -14.489 31.454 1.00 73.44 121 GLU A O 1
ATOM 1028 N N . VAL A 1 122 ? -12.051 -16.123 32.115 1.00 77.81 122 VAL A N 1
ATOM 1029 C CA . VAL A 1 122 ? -13.057 -15.216 32.680 1.00 77.81 122 VAL 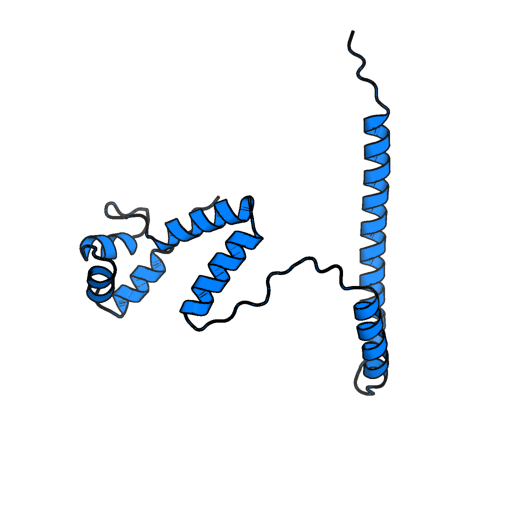A CA 1
ATOM 1030 C C . VAL A 1 122 ? -12.487 -14.417 33.856 1.00 77.81 122 VAL A C 1
ATOM 1032 O O . VAL A 1 122 ? -12.686 -13.199 33.932 1.00 77.81 122 VAL A O 1
ATOM 1035 N N . GLU A 1 123 ? -11.741 -15.051 34.760 1.00 80.44 123 GLU A N 1
ATOM 1036 C CA . GLU A 1 123 ? -11.097 -14.365 35.886 1.00 80.44 123 GLU A CA 1
ATOM 1037 C C . GLU A 1 123 ? -10.049 -13.335 35.426 1.00 80.44 123 GLU A C 1
ATOM 1039 O O . GLU A 1 123 ? -10.015 -12.209 35.943 1.00 80.44 123 GLU A O 1
ATOM 1044 N N . GLU A 1 124 ? -9.242 -13.663 34.414 1.00 81.62 124 GLU A N 1
ATOM 1045 C CA . GLU A 1 124 ? -8.249 -12.753 33.826 1.00 81.62 124 GLU A CA 1
ATOM 1046 C C . GLU A 1 124 ? -8.909 -11.539 33.142 1.00 81.62 124 GLU A C 1
ATOM 1048 O O . GLU A 1 124 ? -8.451 -10.389 33.285 1.00 81.62 124 GLU A O 1
ATOM 1053 N N . ALA A 1 125 ? -10.035 -11.760 32.459 1.00 82.19 125 ALA A N 1
ATOM 1054 C CA . ALA A 1 125 ? -10.832 -10.697 31.856 1.00 82.19 125 ALA A CA 1
ATOM 1055 C C . ALA A 1 125 ? -11.449 -9.772 32.921 1.00 82.19 125 ALA A C 1
ATOM 1057 O O . ALA A 1 125 ? -11.351 -8.540 32.814 1.00 82.19 125 ALA A O 1
ATOM 1058 N N . ILE A 1 126 ? -12.023 -10.341 33.988 1.00 86.31 126 ILE A N 1
ATOM 1059 C CA . ILE A 1 126 ? -12.581 -9.581 35.118 1.00 86.31 126 ILE A CA 1
ATOM 1060 C C . ILE A 1 126 ? -11.492 -8.733 35.781 1.00 86.31 126 ILE A C 1
ATOM 1062 O O . ILE A 1 126 ? -11.699 -7.539 36.029 1.00 86.31 126 ILE A O 1
ATOM 1066 N N . TYR A 1 127 ? -10.317 -9.311 36.028 1.00 88.88 127 TYR A N 1
ATOM 1067 C CA . TYR A 1 127 ? -9.192 -8.599 36.627 1.00 88.88 127 TYR A CA 1
ATOM 1068 C C . TYR A 1 127 ? -8.765 -7.388 35.781 1.00 88.88 127 TYR A C 1
ATOM 1070 O O . TYR A 1 127 ? -8.634 -6.268 36.291 1.00 88.88 127 TYR A O 1
ATOM 1078 N N . SER A 1 128 ? -8.645 -7.581 34.467 1.00 85.25 128 SER A N 1
ATOM 1079 C CA . SER A 1 128 ? -8.278 -6.525 33.517 1.00 85.25 128 SER A CA 1
ATOM 1080 C C . SER A 1 128 ? -9.298 -5.379 33.488 1.00 85.25 128 SER A C 1
ATOM 1082 O O . SER A 1 128 ? -8.931 -4.196 33.450 1.00 85.25 128 SER A O 1
ATOM 1084 N N . LEU A 1 129 ? -10.591 -5.706 33.556 1.00 87.81 129 LEU A N 1
ATOM 1085 C CA . LEU A 1 129 ? -11.668 -4.716 33.625 1.00 87.81 129 LEU A CA 1
ATOM 1086 C C . LEU A 1 129 ? -11.649 -3.928 34.941 1.00 87.81 129 LEU A C 1
ATOM 1088 O O . LEU A 1 129 ? -11.856 -2.709 34.937 1.00 87.81 129 LEU A O 1
ATOM 1092 N N . LEU A 1 130 ? -11.364 -4.589 36.064 1.00 88.69 130 LEU A N 1
ATOM 1093 C CA . LEU A 1 130 ? -11.250 -3.933 37.367 1.00 88.69 130 LEU A CA 1
ATOM 1094 C C . LEU A 1 130 ? -10.077 -2.944 37.416 1.00 88.69 130 LEU A C 1
ATOM 1096 O O . LEU A 1 130 ? -10.247 -1.837 37.941 1.00 88.69 130 LEU A O 1
ATOM 1100 N N . LEU A 1 131 ? -8.933 -3.283 36.814 1.00 87.94 131 LEU A N 1
ATOM 1101 C CA . LEU A 1 131 ? -7.795 -2.366 36.686 1.00 87.94 131 LEU A CA 1
ATOM 1102 C C . LEU A 1 131 ? -8.152 -1.124 35.860 1.00 87.94 131 LEU A C 1
ATOM 1104 O O . LEU A 1 131 ? -7.978 0.003 36.334 1.00 87.94 131 LEU A O 1
ATOM 1108 N N . LYS A 1 132 ? -8.744 -1.303 34.671 1.00 88.19 132 LYS A N 1
ATOM 1109 C CA . LYS A 1 132 ? -9.187 -0.174 33.829 1.00 88.19 132 LYS A CA 1
ATOM 1110 C C . LYS A 1 132 ? -10.209 0.711 34.548 1.00 88.19 132 LYS A C 1
ATOM 1112 O O . LYS A 1 132 ? -10.140 1.939 34.471 1.00 88.19 132 LYS A O 1
ATOM 1117 N N . LYS A 1 133 ? -11.133 0.116 35.310 1.00 88.94 1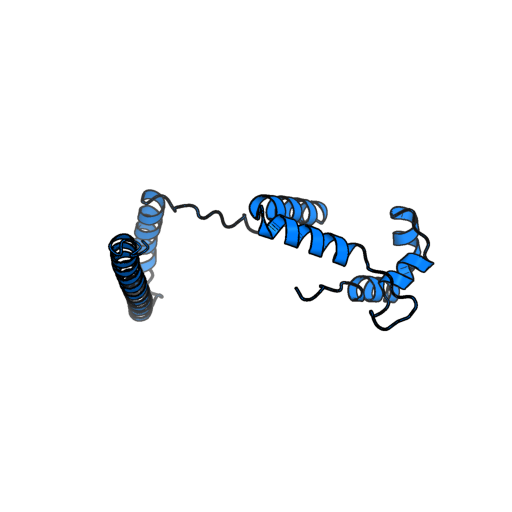33 LYS A N 1
ATOM 1118 C CA . LYS A 1 133 ? -12.098 0.856 36.139 1.00 88.94 133 LYS A CA 1
ATOM 1119 C C . LYS A 1 133 ? -11.405 1.707 37.207 1.00 88.94 133 LYS A C 1
ATOM 1121 O O . LYS A 1 133 ? -11.825 2.843 37.444 1.00 88.94 133 LYS A O 1
ATOM 1126 N N . ALA A 1 134 ? -10.362 1.187 37.851 1.00 89.69 134 ALA A N 1
ATOM 1127 C CA . ALA A 1 134 ? -9.584 1.936 38.835 1.00 89.69 134 ALA A CA 1
ATOM 1128 C C . ALA A 1 134 ? -8.833 3.116 38.193 1.00 89.69 134 ALA A C 1
ATOM 1130 O O . ALA A 1 134 ? -8.877 4.231 38.721 1.00 89.69 134 ALA A O 1
ATOM 1131 N N . GLU A 1 135 ? -8.226 2.913 37.021 1.00 86.69 135 GLU A N 1
ATOM 1132 C CA . GLU A 1 135 ? -7.561 3.985 36.270 1.00 86.69 135 GLU A CA 1
ATOM 1133 C C . GLU A 1 135 ? -8.526 5.099 35.855 1.00 86.69 135 GLU A C 1
ATOM 1135 O O . GLU A 1 135 ? -8.218 6.284 36.012 1.00 86.69 135 GLU A O 1
ATOM 1140 N N . LEU A 1 136 ? -9.718 4.744 35.370 1.00 85.50 136 LEU A N 1
ATOM 1141 C CA . LEU A 1 136 ? -10.744 5.723 35.002 1.00 85.50 136 LEU A CA 1
ATOM 1142 C C . LEU A 1 136 ? -11.241 6.514 36.216 1.00 85.50 136 LEU A C 1
ATOM 1144 O O . LEU A 1 136 ? -11.388 7.735 36.133 1.00 85.50 136 LEU A O 1
ATOM 1148 N N . LYS A 1 137 ? -11.430 5.857 37.368 1.00 87.31 137 LYS A N 1
ATOM 1149 C CA . LYS A 1 137 ? -11.758 6.549 38.625 1.00 87.31 137 LYS A CA 1
ATOM 1150 C C . LYS A 1 137 ? -10.662 7.529 39.040 1.00 87.31 137 LYS A C 1
ATOM 1152 O O . LYS A 1 137 ? -10.980 8.653 39.422 1.00 87.31 137 LYS A O 1
ATOM 1157 N N . LYS A 1 138 ? -9.389 7.142 38.921 1.00 87.62 138 LYS A N 1
ATOM 1158 C CA . LYS A 1 138 ? -8.255 8.032 39.208 1.00 87.62 138 LYS A CA 1
ATOM 1159 C C . LYS A 1 138 ? -8.265 9.260 38.291 1.00 87.62 138 LYS A C 1
ATOM 1161 O O . LYS A 1 138 ? -8.195 10.384 38.782 1.00 87.62 138 LYS A O 1
ATOM 1166 N N . LYS A 1 139 ? -8.453 9.063 36.981 1.00 87.19 139 LYS A N 1
ATOM 1167 C CA . LYS A 1 139 ? -8.547 10.161 36.001 1.00 87.19 139 LYS A CA 1
ATOM 1168 C C . LYS A 1 139 ? -9.724 11.104 36.275 1.00 87.19 139 LYS A C 1
ATOM 1170 O O . LYS A 1 139 ? -9.586 12.310 36.083 1.00 87.19 139 LYS A O 1
ATOM 1175 N N . LEU A 1 140 ? -10.863 10.589 36.746 1.00 87.19 140 LEU A N 1
ATOM 1176 C CA . LEU A 1 140 ? -12.010 11.416 37.142 1.00 87.19 140 LEU A CA 1
ATOM 1177 C C . LEU A 1 140 ? -11.696 12.311 38.347 1.00 87.19 140 LEU A C 1
ATOM 1179 O O . LEU A 1 140 ? -12.055 13.487 38.337 1.00 87.19 140 LEU A O 1
ATOM 1183 N N . VAL A 1 141 ? -10.997 11.781 39.355 1.00 85.06 141 VAL A N 1
ATOM 1184 C CA . VAL A 1 141 ? -10.563 12.565 40.523 1.00 85.06 141 VAL A CA 1
ATOM 1185 C C . VAL A 1 141 ? -9.551 13.637 40.110 1.00 85.06 141 VAL A C 1
ATOM 1187 O O . VAL A 1 141 ? -9.743 14.806 40.431 1.00 85.06 141 VAL A O 1
ATOM 1190 N N . GLU A 1 142 ? -8.534 13.280 39.322 1.00 82.75 142 GLU A N 1
ATOM 1191 C CA . GLU A 1 142 ? -7.529 14.234 38.826 1.00 82.75 142 GLU A CA 1
ATOM 1192 C C . GLU A 1 142 ? -8.151 15.352 37.975 1.00 82.75 142 GLU A C 1
ATOM 1194 O O . GLU A 1 142 ? -7.748 16.514 38.071 1.00 82.75 142 GLU A O 1
ATOM 1199 N N . LYS A 1 143 ? -9.155 15.026 37.152 1.00 81.94 143 LYS A N 1
ATOM 1200 C CA . LYS A 1 143 ? -9.904 16.017 36.371 1.00 81.94 143 LYS A CA 1
ATOM 1201 C C . LYS A 1 143 ? -10.673 16.976 37.286 1.00 81.94 143 LYS A C 1
ATOM 1203 O O . LYS A 1 143 ? -10.552 18.189 37.123 1.00 81.94 143 LYS A O 1
ATOM 1208 N N . ALA A 1 144 ? -11.379 16.450 38.287 1.00 77.38 144 ALA A N 1
ATOM 1209 C CA . ALA A 1 144 ? -12.107 17.261 39.262 1.00 77.38 144 ALA A CA 1
ATOM 1210 C C . ALA A 1 144 ? -11.176 18.155 40.110 1.00 77.38 144 ALA A C 1
ATOM 1212 O O . ALA A 1 144 ? -11.546 19.271 40.469 1.00 77.38 144 ALA A O 1
ATOM 1213 N N . GLU A 1 145 ? -9.955 17.707 40.413 1.00 76.56 145 GLU A N 1
ATOM 1214 C CA . GLU A 1 145 ? -8.948 18.512 41.120 1.00 76.56 145 GLU A CA 1
ATOM 1215 C C . GLU A 1 145 ? -8.348 19.626 40.252 1.00 76.56 145 GLU A C 1
ATOM 1217 O O . GLU A 1 145 ? -8.099 20.728 40.752 1.00 76.56 145 GLU A O 1
ATOM 1222 N N . ARG A 1 146 ? -8.139 19.374 38.953 1.00 69.88 146 ARG A N 1
ATOM 1223 C CA . ARG A 1 146 ? -7.690 20.400 37.994 1.00 69.88 146 ARG A CA 1
ATOM 1224 C C . ARG A 1 146 ? -8.737 21.492 37.808 1.00 69.88 146 ARG A C 1
ATOM 1226 O O . ARG A 1 146 ? -8.386 22.667 37.802 1.00 69.88 146 ARG A O 1
ATOM 1233 N N . GLU A 1 147 ? -10.007 21.115 37.726 1.00 69.50 147 GLU A N 1
ATOM 1234 C CA . GLU A 1 147 ? -11.127 22.054 37.587 1.00 69.50 147 GLU A CA 1
ATOM 1235 C C . GLU A 1 147 ? -11.402 22.853 38.880 1.00 69.50 147 GLU A C 1
ATOM 1237 O O . GLU A 1 147 ? -11.980 23.936 38.826 1.00 69.50 147 GLU A O 1
ATOM 1242 N N . ARG A 1 148 ? -10.933 22.378 40.046 1.00 60.97 148 ARG A N 1
ATOM 1243 C CA . ARG A 1 148 ? -11.049 23.069 41.347 1.00 60.97 148 ARG A CA 1
ATOM 1244 C C . ARG A 1 148 ? -9.920 24.054 41.672 1.00 60.97 148 ARG A C 1
ATOM 1246 O O . ARG A 1 148 ? -10.024 24.744 42.686 1.00 60.97 148 ARG A O 1
ATOM 1253 N N . LYS A 1 149 ? -8.847 24.152 40.877 1.00 53.00 149 LYS A N 1
ATOM 1254 C CA . LYS A 1 149 ? -7.782 25.154 41.090 1.00 53.00 149 LYS A CA 1
ATOM 1255 C C . LYS A 1 149 ? -8.078 26.425 40.278 1.00 53.00 149 LYS A C 1
ATOM 1257 O O . LYS A 1 149 ? -7.805 26.432 39.081 1.00 53.00 149 LYS A O 1
ATOM 1262 N N . PRO A 1 150 ? -8.582 27.521 40.883 1.00 51.41 150 PRO A N 1
ATOM 1263 C CA . PRO A 1 150 ? -8.665 28.792 40.180 1.00 51.41 150 PRO A CA 1
ATOM 1264 C C . PRO A 1 150 ? -7.253 29.331 39.929 1.00 51.41 150 PRO A C 1
ATOM 1266 O O . PRO A 1 150 ? -6.377 29.261 40.797 1.00 51.41 150 PRO A O 1
ATOM 1269 N N . SER A 1 151 ? -7.043 29.888 38.737 1.00 54.34 151 SER A N 1
ATOM 1270 C CA . SER A 1 151 ? -5.853 30.652 38.377 1.00 54.34 151 SER A CA 1
ATOM 1271 C C . SER A 1 151 ? -5.649 31.790 39.383 1.00 54.34 151 SER A C 1
ATOM 1273 O O . SER A 1 151 ? -6.320 32.821 39.323 1.00 54.34 151 SER A O 1
ATOM 1275 N N . ARG A 1 152 ? -4.720 31.619 40.329 1.00 53.81 152 ARG A N 1
ATOM 1276 C CA . ARG A 1 152 ? -4.149 32.744 41.075 1.00 53.81 152 ARG A CA 1
ATOM 1277 C C . ARG A 1 152 ? -3.249 33.512 40.112 1.00 53.81 152 ARG A C 1
ATOM 1279 O O . ARG A 1 152 ? -2.092 33.157 39.927 1.00 53.81 152 ARG A O 1
ATOM 1286 N N . GLY A 1 153 ? -3.827 34.519 39.473 1.00 48.59 153 GLY A N 1
ATOM 1287 C CA . GLY A 1 153 ? -3.133 35.463 38.609 1.00 48.59 153 GLY A CA 1
ATOM 1288 C C . GLY A 1 153 ? -3.877 36.792 38.600 1.00 48.59 153 GLY A C 1
ATOM 1289 O O . GLY A 1 153 ? -4.683 37.047 37.710 1.00 48.59 153 GLY A O 1
ATOM 1290 N N . ARG A 1 154 ? -3.636 37.598 39.633 1.00 40.00 154 ARG A N 1
ATOM 1291 C CA . ARG A 1 154 ? -3.598 39.059 39.542 1.00 40.00 154 ARG A CA 1
ATOM 1292 C C . ARG A 1 154 ? -2.181 39.469 39.896 1.00 40.00 154 ARG A C 1
ATOM 1294 O O . ARG A 1 154 ? -1.651 38.846 40.845 1.00 40.00 154 ARG A O 1
#

Nearest PDB structures (foldseek):
  7vjn-assembly1_A  TM=5.989E-01  e=1.316E+00  Pseudomonas phage JBD30
  8b4h-assembly1_A  TM=2.356E-01  e=6.940E-01  Geobacillus stearothermophilus
  8b4h-assembly1_D  TM=2.385E-01  e=2.494E+00  Geobacillus stearothermophilus

Secondary structure (DSSP, 8-state):
-PPP--HHHHHHHHHHS-SHHHHHHHT--HHHHHHHTS-TTSTT----HHHHHHHHHHHHHHH-HHHHHHHHHHHHHHTT--PPPP-------HHHHHHHHHHHHHHTT-TTS-HHHHHHHHHHHHHHHHHHHHHHHHHHHHHHHHHT------

Foldseek 3Di:
DPQDQPLCVLVVCVVPDQLVVVCVVVVHDSLVSNLSNDDPPDPSHDGDVVSVVVVVLVVCCVPPVVVSVVVVQVVQVVVVHGDDDDPDPPPCPVVNVVVVVVVVVVVVPPPPDDPVVVVVVVVVVVVVVVVVVVVVVVVVVVVVVVVPDPPPDD

Sequence (154 aa):
MRHTNFSWVFREFLRKKSPYPLASRLQRSEKLIYAWSMDEDNPFHRRDPLSYAMDTLLIIHEHMPELAYRALQEIVSRLGYRLEPYPAEREVPFKEILKELNDAEEALVDEDNSIEEDLKEVEEAIYSLLLKKAELKKKLVEKAERERKPSRGR